Protein AF-A0A7V5JH14-F1 (afdb_monomer_lite)

Secondary structure (DSSP, 8-state):
----HHHHHHHHHHHHHHHHHHHTTHHHHHHHHTT--HHHHHHHHHHHHHHTT-EEEEEEEE-S-----PPPGGGSSTTPPPP----SEEEEEEEIIIIIGGGG-

Sequence (105 aa):
MPFSPFQFLLFLFLVVFLVAFVQVGLLTLAFDKLGISPAGGLTLLLASLFGSAVNLPVVRVRADDALAGDVPPMLRGLLRAPDRPFTGETVIAVNLGGCVIPVLF

Radius of gyration: 18.41 Å; chains: 1; bounding box: 46×22×47 Å

pLDDT: mean 85.67, std 11.36, range [49.84, 98.31]

Foldseek 3Di:
DADDPVVVVVVVVVVVVVVVCVVVCVQVVVCVVVVAHSVRSVVLVVQLVVQQVDWAFDDKDFDPDDPPDDQPPVCCHPNDDPDDDDPRIDTDTDGCNPGVSVVVD

Structure (mmCIF, N/CA/C/O backbone):
data_AF-A0A7V5JH14-F1
#
_entry.id   AF-A0A7V5JH14-F1
#
loop_
_atom_site.group_PDB
_atom_site.id
_atom_site.type_symbol
_atom_site.label_atom_id
_atom_site.label_alt_id
_atom_site.label_comp_id
_atom_site.label_asym_id
_atom_site.label_entity_id
_atom_site.label_seq_id
_atom_site.pdbx_PDB_ins_code
_atom_site.Cartn_x
_atom_site.Cartn_y
_atom_site.Cartn_z
_atom_site.occupancy
_atom_site.B_iso_or_equiv
_atom_site.auth_seq_id
_atom_site.auth_comp_id
_atom_site.auth_asym_id
_atom_site.auth_atom_id
_atom_site.pdbx_PDB_model_num
ATOM 1 N N . MET A 1 1 ? 25.202 8.390 0.892 1.00 49.84 1 MET A N 1
ATOM 2 C CA . MET A 1 1 ? 25.281 7.674 2.183 1.00 49.84 1 MET A CA 1
ATOM 3 C C . MET A 1 1 ? 24.014 6.848 2.331 1.00 49.84 1 MET A C 1
ATOM 5 O O . MET A 1 1 ? 22.952 7.416 2.082 1.00 49.84 1 MET A O 1
ATOM 9 N N . PRO A 1 2 ? 24.080 5.546 2.656 1.00 61.38 2 PRO A N 1
ATOM 10 C CA . PRO A 1 2 ? 22.878 4.822 3.048 1.00 61.38 2 PRO A CA 1
ATOM 11 C C . PRO A 1 2 ? 22.417 5.402 4.398 1.00 61.38 2 PRO A C 1
ATOM 13 O O . PRO A 1 2 ? 23.236 5.578 5.292 1.00 61.38 2 PRO A O 1
ATOM 16 N N . PHE A 1 3 ? 21.135 5.757 4.496 1.00 65.38 3 PHE A N 1
ATOM 17 C CA . PHE A 1 3 ? 20.455 6.345 5.663 1.00 65.38 3 PHE A CA 1
ATOM 18 C C . PHE A 1 3 ? 20.965 7.712 6.156 1.00 65.38 3 PHE A C 1
ATOM 20 O O . PHE A 1 3 ? 21.909 7.831 6.931 1.00 65.38 3 PHE A O 1
ATOM 27 N N . SER A 1 4 ? 20.250 8.769 5.758 1.00 80.69 4 SER A N 1
ATOM 28 C CA . SER A 1 4 ? 20.335 10.078 6.415 1.00 80.69 4 SER A CA 1
ATOM 29 C C . SER A 1 4 ? 19.572 10.042 7.752 1.00 80.69 4 SER A C 1
ATOM 31 O O . SER A 1 4 ? 18.424 9.586 7.758 1.00 80.69 4 SER A O 1
ATOM 33 N N . PRO A 1 5 ? 20.122 10.569 8.867 1.00 87.25 5 PRO A N 1
ATOM 34 C CA . PRO A 1 5 ? 19.396 10.707 10.136 1.00 87.25 5 PRO A CA 1
ATOM 35 C C . PRO A 1 5 ? 18.034 11.396 9.983 1.00 87.25 5 PRO A C 1
ATOM 37 O O . PRO A 1 5 ? 17.071 11.035 10.652 1.00 87.25 5 PRO A O 1
ATOM 40 N N . PHE A 1 6 ? 17.923 12.331 9.037 1.00 86.69 6 PHE A N 1
ATOM 41 C CA . PHE A 1 6 ? 16.664 12.993 8.712 1.00 86.69 6 PHE A CA 1
ATOM 42 C C . PHE A 1 6 ? 15.606 12.021 8.167 1.00 86.69 6 PHE A C 1
ATOM 44 O O . PHE A 1 6 ? 14.454 12.080 8.581 1.00 86.69 6 PHE A O 1
ATOM 51 N N . GLN A 1 7 ? 15.984 11.100 7.272 1.00 83.69 7 GLN A N 1
ATOM 52 C CA . GLN A 1 7 ? 15.059 10.101 6.716 1.00 83.69 7 GLN A CA 1
ATOM 53 C C . GLN A 1 7 ? 14.550 9.149 7.801 1.00 83.69 7 GLN A C 1
ATOM 55 O O . GLN A 1 7 ? 13.375 8.795 7.802 1.00 83.69 7 GLN A O 1
ATOM 60 N N . PHE A 1 8 ? 15.422 8.767 8.737 1.00 86.50 8 PHE A N 1
ATOM 61 C CA . PHE A 1 8 ? 15.039 7.942 9.878 1.00 86.50 8 PHE A CA 1
ATOM 62 C C . PHE A 1 8 ? 14.062 8.672 10.809 1.00 86.50 8 PHE A C 1
ATOM 64 O O . PHE A 1 8 ? 13.023 8.118 11.161 1.00 86.50 8 PHE A O 1
ATOM 71 N N . LEU A 1 9 ? 14.353 9.930 11.157 1.00 93.00 9 LEU A N 1
ATOM 72 C CA . LEU A 1 9 ? 13.463 10.749 11.984 1.00 93.00 9 LEU A CA 1
ATOM 73 C C . LEU A 1 9 ? 12.109 10.986 11.306 1.00 93.00 9 LEU A C 1
ATOM 75 O O . LEU A 1 9 ? 11.079 10.889 11.967 1.00 93.00 9 LEU A O 1
ATOM 79 N N . LEU A 1 10 ? 12.096 11.236 9.994 1.00 90.75 10 LEU A N 1
ATOM 80 C CA . LEU A 1 10 ? 10.863 11.371 9.218 1.00 90.75 10 LEU A CA 1
ATOM 81 C C . LEU A 1 10 ? 10.052 10.071 9.223 1.00 90.75 10 LEU A C 1
ATOM 83 O O . LEU A 1 10 ? 8.846 10.107 9.439 1.00 90.75 10 LEU A O 1
ATOM 87 N N . PHE A 1 11 ? 10.700 8.923 9.017 1.00 89.31 11 PHE A N 1
ATOM 88 C CA . PHE A 1 11 ? 10.034 7.624 9.087 1.00 89.31 11 PHE A CA 1
ATOM 89 C C . PHE A 1 11 ? 9.417 7.381 10.470 1.00 89.31 11 PHE A C 1
ATOM 91 O O . PHE A 1 11 ? 8.238 7.044 10.564 1.00 89.31 11 PHE A O 1
ATOM 98 N N . LEU A 1 12 ? 10.180 7.613 11.542 1.00 94.38 12 LEU A N 1
ATOM 99 C CA . LEU A 1 12 ? 9.684 7.470 12.909 1.00 94.38 12 LEU A CA 1
ATOM 100 C C . LEU A 1 12 ? 8.503 8.411 13.175 1.00 94.38 12 LEU A C 1
ATOM 102 O O . LEU A 1 12 ? 7.495 7.981 13.732 1.00 94.38 12 LEU A O 1
ATOM 106 N N . PHE A 1 13 ? 8.600 9.667 12.733 1.00 96.00 13 PHE A N 1
ATOM 107 C CA . PHE A 1 13 ? 7.508 10.632 12.820 1.00 96.00 13 PHE A CA 1
ATOM 108 C C . PHE A 1 13 ? 6.249 10.124 12.109 1.00 96.00 13 PHE A C 1
ATOM 110 O O . PHE A 1 13 ? 5.178 10.155 12.703 1.00 96.00 13 PHE A O 1
ATOM 117 N N . LEU A 1 14 ? 6.367 9.604 10.882 1.00 93.12 14 LEU A N 1
ATOM 118 C CA . LEU A 1 14 ? 5.233 9.059 10.128 1.00 93.12 14 LEU A CA 1
ATOM 119 C C . LEU A 1 14 ? 4.590 7.855 10.830 1.00 93.12 14 LEU A C 1
ATOM 121 O O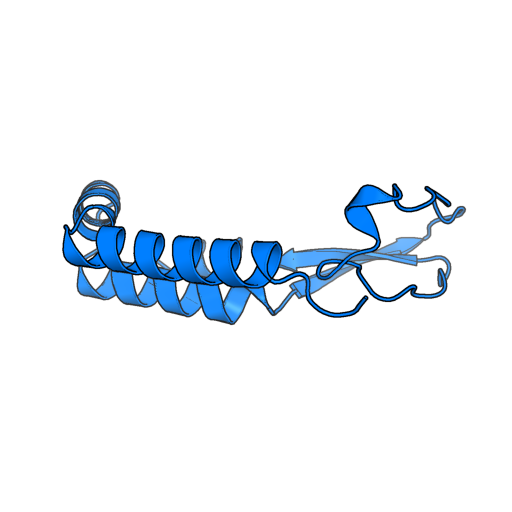 . LEU A 1 14 ? 3.366 7.757 10.867 1.00 9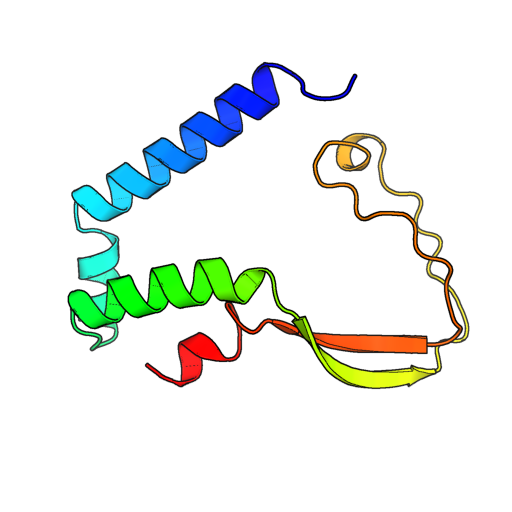3.12 14 LEU A O 1
ATOM 125 N N . VAL A 1 15 ? 5.391 6.965 11.422 1.00 92.12 15 VAL A N 1
ATOM 126 C CA . VAL A 1 15 ? 4.880 5.819 12.193 1.00 92.12 15 VAL A CA 1
ATOM 127 C C . VAL A 1 15 ? 4.139 6.289 13.444 1.00 92.12 15 VAL A C 1
ATOM 129 O O . VAL A 1 15 ? 3.016 5.855 13.687 1.00 92.12 15 VAL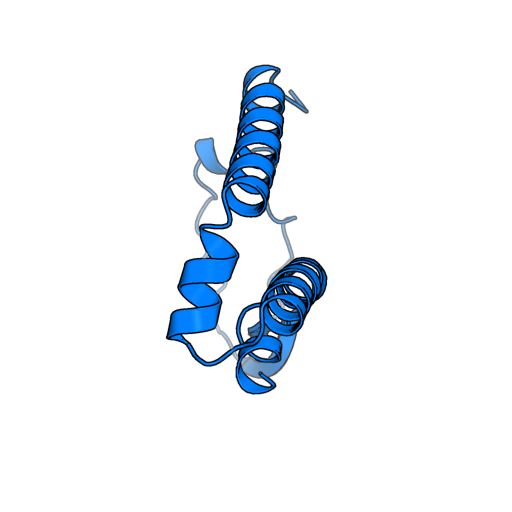 A O 1
ATOM 132 N N . VAL A 1 16 ? 4.728 7.202 14.222 1.00 95.88 16 VAL A N 1
ATOM 133 C CA . VAL A 1 16 ? 4.084 7.764 15.421 1.00 95.88 16 VAL A CA 1
ATOM 134 C C . VAL A 1 16 ? 2.799 8.503 15.050 1.00 95.88 16 VAL A C 1
ATOM 136 O O . VAL A 1 16 ? 1.777 8.324 15.707 1.00 95.88 16 VAL A O 1
ATOM 139 N N . PHE A 1 17 ? 2.826 9.284 13.971 1.00 93.50 17 PHE A N 1
ATOM 140 C CA . PHE A 1 17 ? 1.667 9.995 13.446 1.00 93.50 17 PHE A CA 1
ATOM 141 C C . PHE A 1 17 ? 0.539 9.032 13.051 1.00 93.50 17 PHE A C 1
ATOM 143 O O . PHE A 1 17 ? -0.608 9.237 13.444 1.00 93.50 17 PHE A O 1
ATOM 150 N N . LEU A 1 18 ? 0.861 7.937 12.353 1.00 88.06 18 LEU A N 1
ATOM 151 C CA . LEU A 1 18 ? -0.105 6.893 12.008 1.00 88.06 18 LEU A CA 1
ATOM 152 C C . LEU A 1 18 ? -0.716 6.247 13.260 1.00 88.06 18 LEU A C 1
ATOM 154 O O . LEU A 1 18 ? -1.935 6.112 13.352 1.00 88.06 18 LEU A O 1
ATOM 158 N N . VAL A 1 19 ? 0.111 5.880 14.243 1.00 88.94 19 VAL A N 1
ATOM 159 C CA . VAL A 1 19 ? -0.362 5.287 15.505 1.00 88.94 19 VAL A CA 1
ATOM 160 C C . VAL A 1 19 ? -1.261 6.262 16.268 1.00 88.94 19 VAL A C 1
ATOM 162 O O . VAL A 1 19 ? -2.302 5.851 16.776 1.00 88.94 19 VAL A O 1
ATOM 165 N N . ALA A 1 20 ? -0.921 7.552 16.304 1.00 91.81 20 ALA A N 1
ATOM 166 C CA . ALA A 1 20 ? -1.757 8.574 16.929 1.00 91.81 20 ALA A CA 1
ATOM 167 C C . ALA A 1 20 ? -3.138 8.674 16.255 1.00 91.81 20 ALA A C 1
ATOM 169 O O . ALA A 1 20 ? -4.152 8.735 16.945 1.00 91.81 20 ALA A O 1
ATOM 170 N N . PHE A 1 21 ? -3.204 8.613 14.920 1.00 86.69 21 PHE A N 1
ATOM 171 C CA . PHE A 1 21 ? -4.472 8.604 14.174 1.00 86.69 21 PHE A CA 1
ATOM 172 C C . PHE A 1 21 ? -5.346 7.390 14.506 1.00 86.69 21 PHE A C 1
ATOM 174 O O . PHE A 1 21 ? -6.565 7.526 14.644 1.00 86.69 21 PHE A O 1
ATOM 181 N N . VAL A 1 22 ? -4.727 6.214 14.655 1.00 83.81 22 VAL A N 1
ATOM 182 C CA . VAL A 1 22 ? -5.413 4.995 15.104 1.00 83.81 22 VAL A CA 1
ATOM 183 C C . VAL A 1 22 ? -5.945 5.180 16.530 1.00 83.81 22 VAL A C 1
ATOM 185 O O . VAL A 1 22 ? -7.116 4.908 16.777 1.00 83.81 22 VAL A O 1
ATOM 188 N N . GLN A 1 23 ? -5.126 5.684 17.460 1.00 85.12 23 GLN A N 1
ATOM 189 C CA . GLN A 1 23 ? -5.499 5.833 18.875 1.00 85.12 23 GLN A CA 1
ATOM 190 C C . GLN A 1 23 ? -6.594 6.876 19.119 1.00 85.12 23 GLN A C 1
ATOM 192 O O . GLN A 1 23 ? -7.468 6.655 19.951 1.00 85.12 23 GLN A O 1
ATOM 197 N N . VAL A 1 24 ? -6.577 7.991 18.384 1.00 87.44 24 VAL A N 1
ATOM 198 C CA . VAL A 1 24 ? -7.622 9.029 18.465 1.00 87.44 24 VAL A CA 1
ATOM 199 C C . VAL A 1 24 ? -8.937 8.554 17.818 1.00 87.44 24 VAL A C 1
ATOM 201 O O . VAL A 1 24 ? -9.960 9.225 17.918 1.00 87.44 24 VAL A O 1
ATOM 204 N N . GLY A 1 25 ? -8.946 7.383 17.170 1.00 83.31 25 GLY A N 1
ATOM 205 C CA . GLY A 1 25 ? -10.141 6.805 16.557 1.00 83.31 25 GLY A CA 1
ATOM 206 C C . GLY A 1 25 ? -10.560 7.506 15.267 1.00 83.31 25 GLY A C 1
ATOM 207 O O . GLY A 1 25 ? -11.680 7.312 14.801 1.00 83.31 25 GLY A O 1
ATOM 208 N N . LEU A 1 26 ? -9.678 8.309 14.660 1.00 84.62 26 LEU A N 1
ATOM 209 C CA . LEU A 1 26 ? -10.002 9.043 13.435 1.00 84.62 26 LEU A CA 1
ATOM 210 C C . LEU A 1 26 ? -10.248 8.087 12.260 1.00 84.62 26 LEU A C 1
ATOM 212 O O . LEU A 1 26 ? -11.132 8.316 11.437 1.00 84.62 26 LEU A O 1
ATOM 216 N N . LEU A 1 27 ? -9.495 6.985 12.222 1.00 80.69 27 LEU A N 1
ATOM 217 C CA . LEU A 1 27 ? -9.704 5.902 11.265 1.00 80.69 27 LEU A CA 1
ATOM 218 C C . LEU A 1 27 ? -11.013 5.162 11.532 1.00 80.69 27 LEU A C 1
ATOM 220 O O . LEU A 1 27 ? -11.767 4.933 10.595 1.00 80.69 27 LEU A O 1
ATOM 224 N N . THR A 1 28 ? -11.325 4.864 12.795 1.00 82.25 28 THR A N 1
ATOM 225 C CA . THR A 1 28 ? -12.610 4.267 13.181 1.00 82.25 28 THR A CA 1
ATOM 226 C C . THR A 1 28 ? -13.775 5.136 12.724 1.00 82.25 28 THR A C 1
ATOM 228 O O . THR A 1 28 ? -14.675 4.641 12.066 1.00 82.25 28 THR A O 1
ATOM 231 N N . LEU A 1 29 ? -13.711 6.449 12.958 1.00 85.62 29 LEU A N 1
ATOM 232 C CA . LEU A 1 29 ? -14.736 7.389 12.508 1.00 85.62 29 LEU A CA 1
ATOM 233 C C . LEU A 1 29 ? -14.896 7.399 10.979 1.00 85.62 29 LEU A C 1
ATOM 235 O O . LEU A 1 29 ? -16.012 7.508 10.473 1.00 85.62 29 LEU A O 1
ATOM 239 N N . ALA A 1 30 ? -13.792 7.326 10.233 1.00 86.31 30 ALA A N 1
ATOM 240 C CA . ALA A 1 30 ? -13.832 7.267 8.775 1.00 86.31 30 ALA A CA 1
ATOM 241 C C . ALA A 1 30 ? -14.442 5.946 8.276 1.00 86.31 30 ALA A C 1
ATOM 243 O O . ALA A 1 30 ? -15.276 5.966 7.373 1.00 86.31 30 ALA A O 1
ATOM 244 N N . PHE A 1 31 ? -14.067 4.819 8.883 1.00 86.25 31 PHE A N 1
ATOM 245 C CA . PHE A 1 31 ? -14.583 3.496 8.533 1.00 86.25 31 PHE A CA 1
ATOM 246 C C . PHE A 1 31 ? -16.049 3.310 8.931 1.00 86.25 31 PHE A C 1
ATOM 248 O O . PHE A 1 31 ? -16.824 2.808 8.121 1.00 86.25 31 PHE A O 1
ATOM 255 N N . ASP A 1 32 ? -16.471 3.833 10.082 1.00 87.12 32 ASP A N 1
ATOM 256 C CA . ASP A 1 32 ? -17.876 3.849 10.494 1.00 87.12 32 ASP A CA 1
ATOM 257 C C . ASP A 1 32 ? -18.737 4.608 9.469 1.00 87.12 32 ASP A C 1
ATOM 259 O O . ASP A 1 32 ? -19.821 4.158 9.099 1.00 87.12 32 ASP A O 1
ATOM 263 N N . LYS A 1 33 ? -18.235 5.732 8.932 1.00 90.00 33 LYS A N 1
ATOM 264 C CA . LYS A 1 33 ? -18.912 6.476 7.850 1.00 90.00 33 LYS A CA 1
ATOM 265 C C . LYS A 1 33 ? -18.979 5.712 6.527 1.00 90.00 33 LYS A C 1
ATOM 267 O O . LYS A 1 33 ? -19.849 6.010 5.714 1.00 90.00 33 LYS A O 1
ATOM 272 N N . LEU A 1 34 ? -18.078 4.756 6.313 1.00 88.06 34 LEU A N 1
ATOM 273 C CA . LEU A 1 34 ? -18.092 3.840 5.172 1.00 88.06 34 LEU A CA 1
ATOM 274 C C . LEU A 1 34 ? -18.955 2.592 5.436 1.00 88.06 34 LEU A C 1
ATOM 276 O O . LEU A 1 34 ? -19.062 1.740 4.562 1.00 88.06 34 LEU A O 1
ATOM 280 N N . GLY A 1 35 ? -19.587 2.481 6.612 1.00 90.75 35 GLY A N 1
ATOM 281 C CA . GLY A 1 35 ? -20.389 1.318 7.003 1.00 90.75 35 GLY A CA 1
ATOM 282 C C . GLY A 1 35 ? -19.558 0.117 7.462 1.00 90.75 35 GLY A C 1
ATOM 283 O O . GLY A 1 35 ? -20.095 -0.978 7.620 1.00 90.75 35 GLY A O 1
ATOM 284 N N . ILE A 1 36 ? -18.260 0.309 7.695 1.00 92.06 36 ILE A N 1
ATOM 285 C CA . ILE A 1 36 ? -17.328 -0.741 8.099 1.00 92.06 36 ILE A CA 1
ATOM 286 C C . ILE A 1 36 ? -17.200 -0.713 9.621 1.00 92.06 36 ILE A C 1
ATOM 288 O O . ILE A 1 36 ? -16.910 0.325 10.207 1.00 92.06 36 ILE A O 1
ATOM 292 N N . SER A 1 37 ? -17.376 -1.869 10.267 1.00 90.50 37 SER A N 1
ATOM 293 C CA . SER A 1 37 ? -17.204 -1.974 11.723 1.00 90.50 37 SER A CA 1
ATOM 294 C C . SER A 1 37 ? -15.783 -1.578 12.166 1.00 90.50 37 SER A C 1
ATOM 296 O O . SER A 1 37 ? -14.836 -1.789 11.407 1.00 90.50 37 SER A O 1
ATOM 298 N N . PRO A 1 38 ? -15.569 -1.123 13.414 1.00 85.19 38 PRO A N 1
ATOM 299 C CA . PRO A 1 38 ? -14.237 -0.758 13.910 1.00 85.19 38 PRO A CA 1
ATOM 300 C C . PRO A 1 38 ? -13.186 -1.868 13.751 1.00 85.19 38 PRO A C 1
ATOM 302 O O . PRO A 1 38 ? -12.056 -1.617 13.329 1.00 85.19 38 PRO A O 1
ATOM 305 N N . ALA A 1 39 ? -13.572 -3.115 14.045 1.00 88.00 39 ALA A N 1
ATOM 306 C CA . ALA A 1 39 ? -12.712 -4.278 13.844 1.00 88.00 39 ALA A CA 1
ATOM 307 C C . ALA A 1 39 ? -12.419 -4.502 12.352 1.00 88.00 39 ALA A C 1
ATOM 309 O O . ALA A 1 39 ? -11.262 -4.695 11.984 1.00 88.00 39 ALA A O 1
ATOM 310 N N . GLY A 1 40 ? -13.443 -4.396 11.497 1.00 91.19 40 GLY A N 1
ATOM 311 C CA . GLY A 1 40 ? -13.304 -4.479 10.043 1.00 91.19 40 GLY A CA 1
ATOM 312 C C . GLY A 1 40 ? -12.395 -3.391 9.472 1.00 91.19 40 GLY A C 1
ATOM 313 O O . GLY A 1 40 ? -11.565 -3.690 8.625 1.00 91.19 40 GLY A O 1
ATOM 314 N N . GLY A 1 41 ? -12.466 -2.164 9.987 1.00 90.12 41 GLY A N 1
ATOM 315 C CA . GLY A 1 41 ? -11.603 -1.055 9.588 1.00 90.12 41 GLY A CA 1
ATOM 316 C C . GLY A 1 41 ? -10.134 -1.299 9.936 1.00 90.12 41 GLY A C 1
ATOM 317 O O . GLY A 1 41 ? -9.251 -1.065 9.112 1.00 90.12 41 GLY A O 1
ATOM 318 N N . LEU A 1 42 ? -9.854 -1.845 11.126 1.00 87.75 42 LEU A N 1
ATOM 319 C CA . LEU A 1 42 ? -8.496 -2.251 11.501 1.00 87.75 42 LEU A CA 1
ATOM 320 C C . LEU A 1 42 ? -7.993 -3.418 10.638 1.00 87.75 42 LEU A C 1
ATOM 322 O O . LEU A 1 42 ? -6.843 -3.398 10.197 1.00 87.75 42 LEU A O 1
ATOM 326 N N . THR A 1 43 ? -8.838 -4.421 10.372 1.00 92.19 43 THR A N 1
ATOM 327 C CA . THR A 1 43 ? -8.489 -5.528 9.472 1.00 92.19 43 THR A CA 1
ATOM 328 C C . THR A 1 43 ? -8.210 -5.014 8.062 1.00 92.19 43 THR A C 1
ATOM 330 O O . THR A 1 43 ? -7.179 -5.368 7.499 1.00 92.19 43 THR A O 1
ATOM 333 N N . LEU A 1 44 ? -9.058 -4.134 7.526 1.00 93.25 44 LEU A N 1
ATOM 334 C CA . LEU A 1 44 ? -8.879 -3.485 6.231 1.00 93.25 44 LEU A CA 1
ATOM 335 C C . LEU A 1 44 ? -7.560 -2.709 6.182 1.00 93.25 44 LEU A C 1
ATOM 337 O O . LEU A 1 44 ? -6.792 -2.892 5.242 1.00 93.25 44 LEU A O 1
ATOM 341 N N . LEU A 1 45 ? -7.255 -1.892 7.195 1.00 90.69 45 LEU A N 1
ATOM 342 C CA . LEU A 1 45 ? -5.999 -1.142 7.284 1.00 90.69 45 LEU A CA 1
ATOM 343 C C . LEU A 1 45 ? -4.778 -2.068 7.258 1.00 90.69 45 LEU A C 1
ATOM 345 O O . LEU A 1 45 ? -3.878 -1.875 6.442 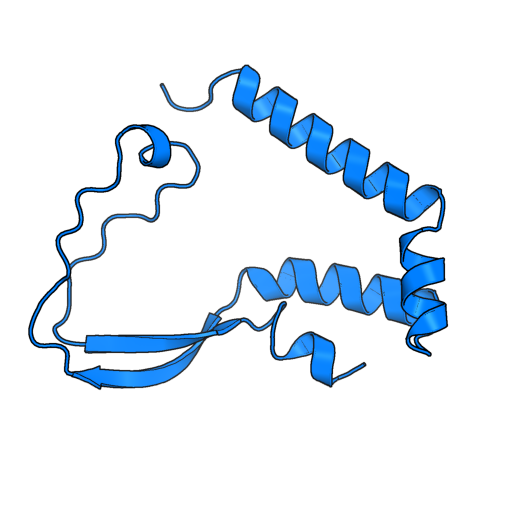1.00 90.69 45 LEU A O 1
ATOM 349 N N . LEU A 1 46 ? -4.731 -3.061 8.150 1.00 91.88 46 LEU A N 1
ATOM 350 C CA . LEU A 1 46 ? -3.579 -3.955 8.276 1.00 91.88 46 LEU A CA 1
ATOM 351 C C . LEU A 1 46 ? -3.425 -4.840 7.038 1.00 91.88 46 LEU A C 1
ATOM 353 O O . LEU A 1 46 ? -2.325 -4.950 6.498 1.00 91.88 46 LEU A O 1
ATOM 357 N N . ALA A 1 47 ? -4.520 -5.423 6.548 1.00 96.19 47 ALA A N 1
ATOM 358 C CA . ALA A 1 47 ? -4.512 -6.236 5.341 1.00 96.19 47 ALA A CA 1
ATOM 359 C C . ALA A 1 47 ? -4.073 -5.405 4.127 1.00 96.19 47 ALA A C 1
ATOM 361 O O . ALA A 1 47 ? -3.223 -5.859 3.365 1.00 96.19 47 ALA A O 1
ATOM 362 N N . SER A 1 48 ? -4.562 -4.167 3.988 1.00 95.75 48 SER A N 1
ATOM 363 C CA . SER A 1 48 ? -4.145 -3.262 2.910 1.00 95.75 48 SER A CA 1
ATOM 364 C C . SER A 1 48 ? -2.669 -2.882 3.023 1.00 95.75 48 SER A C 1
ATOM 366 O O . SER A 1 48 ? -1.956 -2.888 2.022 1.00 95.75 48 SER A O 1
ATOM 368 N N . LEU A 1 49 ? -2.174 -2.604 4.235 1.00 93.69 49 LEU A N 1
ATOM 369 C CA . LEU A 1 49 ? -0.769 -2.269 4.470 1.00 93.69 49 LEU A CA 1
ATOM 370 C C . LEU A 1 49 ? 0.154 -3.425 4.069 1.00 93.69 49 LEU A C 1
ATOM 372 O O . LEU A 1 49 ? 1.066 -3.224 3.269 1.00 93.69 49 LEU A O 1
ATOM 376 N N . PHE A 1 50 ? -0.099 -4.638 4.563 1.00 96.12 50 PHE A N 1
ATOM 377 C CA . PHE A 1 50 ? 0.715 -5.805 4.213 1.00 96.12 50 PHE A CA 1
ATOM 378 C C . PHE A 1 50 ? 0.530 -6.217 2.747 1.00 96.12 50 PHE A C 1
ATOM 380 O O . PHE A 1 50 ? 1.504 -6.520 2.058 1.00 96.12 50 PHE A O 1
ATOM 387 N N . GLY A 1 51 ? -0.701 -6.162 2.238 1.00 97.56 51 GLY A N 1
ATOM 388 C CA . GLY A 1 51 ? -1.021 -6.446 0.843 1.00 97.56 51 GLY A CA 1
ATOM 389 C C . GLY A 1 51 ? -0.401 -5.446 -0.132 1.00 97.56 51 GLY A C 1
ATOM 390 O O . GLY A 1 51 ? -0.158 -5.796 -1.282 1.00 97.56 51 GLY A O 1
ATOM 391 N N . SER A 1 52 ? -0.085 -4.221 0.298 1.00 96.06 52 SER A N 1
ATOM 392 C CA . SER A 1 52 ? 0.505 -3.201 -0.579 1.00 96.06 52 SER A CA 1
ATOM 393 C C . SER A 1 52 ? 1.876 -3.596 -1.137 1.00 96.06 52 SER A C 1
ATOM 395 O O . SER A 1 52 ? 2.250 -3.149 -2.223 1.00 96.06 52 SER A O 1
ATOM 397 N N . ALA A 1 53 ? 2.594 -4.486 -0.444 1.00 95.06 53 ALA A N 1
ATOM 398 C CA . ALA A 1 53 ? 3.869 -5.034 -0.898 1.00 95.06 53 ALA A CA 1
ATOM 399 C C . ALA A 1 53 ? 3.722 -6.019 -2.075 1.00 95.06 53 ALA A C 1
ATOM 401 O O . ALA A 1 53 ? 4.716 -6.388 -2.702 1.00 95.06 53 ALA A O 1
ATOM 402 N N . VAL A 1 54 ? 2.495 -6.447 -2.387 1.00 96.88 54 VAL A N 1
ATOM 403 C CA . VAL A 1 54 ? 2.200 -7.442 -3.418 1.00 96.88 54 VAL A CA 1
ATOM 404 C C . VAL A 1 54 ? 1.509 -6.770 -4.601 1.00 96.88 54 VAL A C 1
ATOM 406 O O . VAL A 1 54 ? 0.415 -6.218 -4.485 1.00 96.88 54 VAL A O 1
ATOM 409 N N . ASN A 1 55 ? 2.137 -6.856 -5.773 1.00 96.75 55 ASN A N 1
ATOM 410 C CA . ASN A 1 55 ? 1.542 -6.444 -7.042 1.00 96.75 55 ASN A CA 1
ATOM 411 C C . ASN A 1 55 ? 1.192 -7.693 -7.859 1.00 96.75 55 ASN A C 1
ATOM 413 O O . ASN A 1 55 ? 2.064 -8.519 -8.130 1.00 96.75 55 ASN A O 1
ATOM 417 N N . LEU A 1 56 ? -0.079 -7.832 -8.236 1.00 97.38 56 LEU A N 1
ATOM 418 C CA . LEU A 1 56 ? -0.601 -8.957 -9.008 1.00 97.38 56 LEU A CA 1
ATOM 419 C C . LEU A 1 56 ? -0.570 -8.611 -10.504 1.00 97.38 56 LEU A C 1
ATOM 421 O O . LEU A 1 56 ? -1.263 -7.676 -10.911 1.00 97.38 56 LEU A O 1
ATOM 425 N N . PRO A 1 57 ? 0.218 -9.313 -11.337 1.00 96.62 57 PRO A N 1
ATOM 426 C CA . PRO A 1 57 ? 0.273 -9.041 -12.768 1.00 96.62 57 PRO A CA 1
ATOM 427 C C . PRO A 1 57 ? -1.059 -9.407 -13.434 1.00 96.62 57 PRO A C 1
ATOM 429 O O . PRO A 1 57 ? -1.569 -10.507 -13.240 1.00 96.62 57 PRO A O 1
ATOM 432 N N . VAL A 1 58 ? -1.600 -8.491 -14.235 1.00 97.56 58 VAL A N 1
ATOM 433 C CA . VAL A 1 58 ? -2.861 -8.674 -14.970 1.00 97.56 58 VAL A CA 1
ATOM 434 C C . VAL A 1 58 ? -2.592 -8.923 -16.447 1.00 97.56 58 VAL A C 1
ATOM 436 O O . VAL A 1 58 ? -3.155 -9.842 -17.034 1.00 97.56 58 VAL A O 1
ATOM 439 N N . VAL A 1 59 ? -1.716 -8.123 -17.060 1.00 97.56 59 VAL A N 1
ATOM 440 C CA . VAL A 1 59 ? -1.398 -8.244 -18.486 1.00 97.56 59 VAL A CA 1
ATOM 441 C C . VAL A 1 59 ? 0.029 -7.791 -18.778 1.00 97.56 59 VAL A C 1
ATOM 443 O O . VAL A 1 59 ? 0.595 -6.953 -18.075 1.00 97.56 59 VAL A O 1
ATOM 446 N N . ARG A 1 60 ? 0.612 -8.369 -19.828 1.00 95.31 60 ARG A N 1
ATOM 447 C CA . ARG A 1 60 ? 1.909 -7.991 -20.393 1.00 95.31 60 ARG A CA 1
ATOM 448 C C . ARG A 1 60 ? 1.681 -7.398 -21.771 1.00 95.31 60 ARG A C 1
ATOM 450 O O . ARG A 1 60 ? 1.005 -8.010 -22.593 1.00 95.31 60 ARG A O 1
ATOM 457 N N . VAL A 1 61 ? 2.232 -6.218 -22.010 1.00 94.12 61 VAL A N 1
ATOM 458 C CA . VAL A 1 61 ? 2.098 -5.503 -23.281 1.00 94.12 61 VAL A CA 1
ATOM 459 C C . VAL A 1 61 ? 3.488 -5.312 -23.867 1.00 94.12 61 VAL A C 1
ATOM 461 O O . VAL A 1 61 ? 4.401 -4.915 -23.143 1.00 94.12 61 VAL A O 1
ATOM 464 N N . ARG A 1 62 ? 3.658 -5.601 -25.162 1.00 92.69 62 ARG A N 1
ATOM 465 C CA . ARG A 1 62 ? 4.908 -5.289 -25.866 1.00 92.69 62 ARG A CA 1
ATOM 466 C C . ARG A 1 62 ? 5.138 -3.784 -25.840 1.00 92.69 62 ARG A C 1
ATOM 468 O O . ARG A 1 62 ? 4.207 -3.018 -26.076 1.00 92.69 62 ARG A O 1
ATOM 475 N N . ALA A 1 63 ? 6.361 -3.387 -25.535 1.00 86.25 63 ALA A N 1
ATOM 476 C CA . ALA A 1 63 ? 6.765 -1.996 -25.509 1.00 86.25 63 ALA A CA 1
ATOM 477 C C . ALA A 1 63 ? 8.079 -1.863 -26.280 1.00 86.25 63 ALA A C 1
ATOM 479 O O . ALA A 1 63 ? 9.017 -2.626 -26.050 1.00 86.25 63 ALA A O 1
ATOM 480 N N . ASP A 1 64 ? 8.105 -0.914 -27.210 1.00 78.50 64 ASP A N 1
ATOM 481 C CA . ASP A 1 64 ? 9.213 -0.762 -28.154 1.00 78.50 64 ASP A CA 1
ATOM 482 C C . ASP A 1 64 ? 10.382 0.032 -27.555 1.00 78.50 64 ASP A C 1
ATOM 484 O O . ASP A 1 64 ? 11.523 -0.179 -27.949 1.00 78.50 64 ASP A O 1
ATOM 488 N N . ASP A 1 65 ? 10.121 0.854 -26.531 1.00 70.12 65 ASP A N 1
ATOM 489 C CA . ASP A 1 65 ? 11.129 1.675 -25.864 1.00 70.12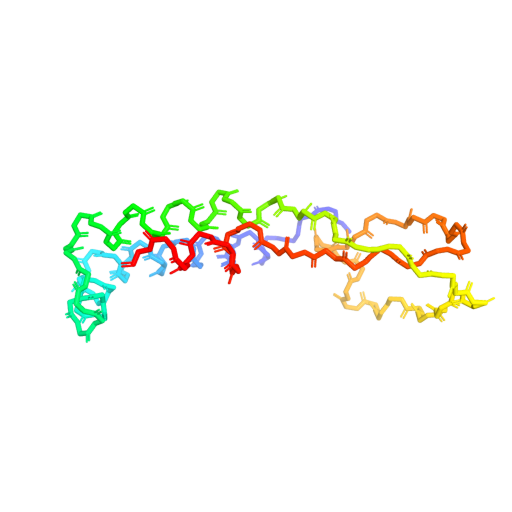 65 ASP A CA 1
ATOM 490 C C . ASP A 1 65 ? 11.072 1.542 -24.341 1.00 70.12 65 ASP A C 1
ATOM 492 O O . ASP A 1 65 ? 10.016 1.645 -23.706 1.00 70.12 65 ASP A O 1
ATOM 496 N N . ALA A 1 66 ? 12.250 1.409 -23.731 1.00 65.81 66 ALA A N 1
ATOM 497 C CA . ALA A 1 66 ? 12.416 1.786 -22.341 1.00 65.81 66 ALA A CA 1
ATOM 498 C C . ALA A 1 66 ? 12.348 3.314 -22.292 1.00 65.81 66 ALA A C 1
ATOM 500 O O . ALA A 1 66 ? 13.217 3.977 -22.858 1.00 65.81 66 ALA A O 1
ATOM 501 N N . LEU A 1 67 ? 11.358 3.891 -21.607 1.00 63.62 67 LEU A N 1
ATOM 502 C CA . LEU A 1 67 ? 11.450 5.292 -21.202 1.00 63.62 67 LEU A CA 1
ATOM 503 C C . LEU A 1 67 ? 12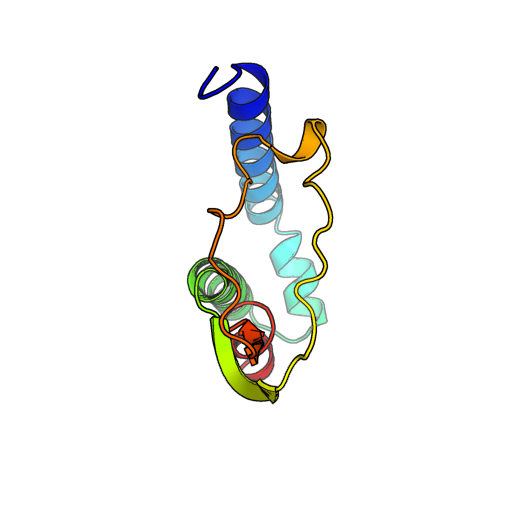.686 5.419 -20.303 1.00 63.62 67 LEU A C 1
ATOM 505 O O . LEU A 1 67 ? 12.621 5.175 -19.099 1.00 63.62 67 LEU A O 1
ATOM 509 N N . ALA A 1 68 ? 13.828 5.760 -20.898 1.00 58.88 68 ALA A N 1
ATOM 510 C CA . ALA A 1 68 ? 15.063 6.082 -20.206 1.00 58.88 68 ALA A CA 1
ATOM 511 C C . ALA A 1 68 ? 14.903 7.468 -19.567 1.00 58.88 68 ALA A C 1
ATOM 513 O O . ALA A 1 68 ? 15.517 8.450 -19.970 1.00 58.88 68 ALA A O 1
ATOM 514 N N . GLY A 1 69 ? 13.997 7.566 -18.597 1.00 59.97 69 GLY A N 1
ATOM 515 C CA . GLY A 1 69 ? 13.939 8.699 -17.697 1.00 59.97 69 GLY A CA 1
ATOM 516 C C . GLY A 1 69 ? 15.016 8.495 -16.649 1.00 59.97 69 GLY A C 1
ATOM 517 O O . GLY A 1 69 ? 14.854 7.653 -15.766 1.00 59.97 69 GLY A O 1
ATOM 518 N N . ASP A 1 70 ? 16.112 9.245 -16.747 1.00 65.06 70 ASP A N 1
ATOM 519 C CA . ASP A 1 70 ? 17.083 9.330 -15.660 1.00 65.06 70 ASP A CA 1
ATOM 520 C C . ASP A 1 70 ? 16.331 9.633 -14.359 1.00 65.06 70 ASP A C 1
ATOM 522 O O . ASP A 1 70 ? 15.627 10.641 -14.253 1.00 65.06 70 ASP A O 1
ATOM 526 N N . VAL A 1 71 ? 16.453 8.748 -13.363 1.00 67.12 71 VAL A N 1
ATOM 527 C CA . VAL A 1 71 ? 15.825 8.967 -12.057 1.00 67.12 71 VAL A CA 1
ATOM 528 C C . VAL A 1 71 ? 16.382 10.281 -11.500 1.00 67.12 71 VAL A C 1
ATOM 530 O O . VAL A 1 71 ? 17.604 10.378 -11.311 1.00 67.12 71 VAL A O 1
ATOM 533 N N . PRO A 1 72 ? 15.530 11.288 -11.208 1.00 69.44 72 PRO A N 1
ATOM 534 C CA . PRO A 1 72 ? 15.990 12.567 -10.694 1.00 69.44 72 PRO A CA 1
ATOM 535 C C . PRO A 1 72 ? 16.926 12.371 -9.495 1.00 69.44 72 PRO A C 1
ATOM 537 O O . PRO A 1 72 ? 16.676 11.489 -8.669 1.00 69.44 72 PRO A O 1
ATOM 540 N N . PRO A 1 73 ? 17.986 13.187 -9.335 1.00 68.50 73 PRO A N 1
ATOM 541 C CA . PRO A 1 73 ? 18.962 13.020 -8.259 1.00 68.50 73 PRO A CA 1
ATOM 542 C C . PRO A 1 73 ? 18.343 12.869 -6.863 1.00 68.50 73 PRO A C 1
ATOM 544 O O . PRO A 1 73 ? 18.833 12.072 -6.068 1.00 68.50 73 PRO A O 1
ATOM 547 N N . MET A 1 74 ? 17.235 13.569 -6.596 1.00 66.81 74 MET A N 1
ATOM 548 C CA . MET A 1 74 ? 16.489 13.496 -5.332 1.00 66.81 74 MET A CA 1
ATOM 549 C C . MET A 1 74 ? 15.782 12.149 -5.094 1.00 66.81 74 MET A C 1
ATOM 551 O O . MET A 1 74 ? 15.550 11.786 -3.945 1.00 66.81 74 MET A O 1
ATOM 555 N N . LEU A 1 75 ? 15.467 11.394 -6.151 1.00 64.56 75 LEU A N 1
ATOM 556 C CA . LEU A 1 75 ? 14.793 10.091 -6.096 1.00 64.56 75 LEU A CA 1
ATOM 557 C C . LEU A 1 75 ? 15.773 8.904 -6.086 1.00 64.56 75 LEU A C 1
ATOM 559 O O . LEU A 1 75 ? 15.363 7.771 -5.851 1.00 64.56 75 LEU A O 1
ATOM 563 N N . ARG A 1 76 ? 17.084 9.143 -6.245 1.00 69.56 76 ARG A N 1
ATOM 564 C CA . ARG A 1 76 ? 18.138 8.108 -6.175 1.00 69.56 76 ARG A CA 1
ATOM 565 C C . ARG A 1 76 ? 18.477 7.644 -4.739 1.00 69.56 76 ARG A C 1
ATOM 567 O O . ARG A 1 76 ? 19.548 7.086 -4.514 1.00 69.56 76 ARG A O 1
ATOM 574 N N . GLY A 1 77 ? 17.592 7.897 -3.769 1.00 68.12 77 GLY A N 1
ATOM 575 C CA . GLY A 1 77 ? 17.763 7.601 -2.339 1.00 68.12 77 GLY A CA 1
ATOM 576 C C . GLY A 1 77 ? 17.116 6.285 -1.879 1.00 68.12 77 GLY A C 1
ATOM 577 O O . GLY A 1 77 ? 17.031 5.326 -2.634 1.00 68.12 77 GLY A O 1
ATOM 578 N N . LEU A 1 78 ? 16.640 6.244 -0.627 1.00 67.25 78 LEU A N 1
ATOM 579 C CA . LEU A 1 78 ? 16.093 5.045 0.040 1.00 67.25 78 LEU A CA 1
ATOM 580 C C . LEU A 1 78 ? 14.925 4.373 -0.711 1.00 67.25 78 LEU A C 1
ATOM 582 O O . LEU A 1 78 ? 14.732 3.170 -0.589 1.00 67.25 78 LEU A O 1
ATOM 586 N N . LEU A 1 79 ? 14.164 5.146 -1.490 1.00 68.88 79 LEU A N 1
ATOM 587 C CA . LEU A 1 79 ? 13.007 4.676 -2.262 1.00 68.88 79 LEU A CA 1
ATOM 588 C C . LEU A 1 79 ? 13.346 4.344 -3.723 1.00 68.88 79 LEU A C 1
ATOM 590 O O . LEU A 1 79 ? 12.443 4.165 -4.538 1.00 68.88 79 LEU A O 1
ATOM 594 N N . ARG A 1 80 ? 14.634 4.283 -4.080 1.00 72.81 80 ARG A N 1
ATOM 595 C CA . ARG A 1 80 ? 15.048 3.920 -5.433 1.00 72.81 80 ARG A CA 1
ATOM 596 C C . ARG A 1 80 ? 14.628 2.480 -5.721 1.00 72.81 80 ARG A C 1
ATOM 598 O O . ARG A 1 80 ? 15.110 1.546 -5.081 1.00 72.81 80 ARG A O 1
ATOM 605 N N . ALA A 1 81 ? 13.774 2.301 -6.725 1.00 70.12 81 ALA A N 1
ATOM 606 C CA . ALA A 1 81 ? 13.548 0.984 -7.298 1.00 70.12 81 ALA A CA 1
ATOM 607 C C . ALA A 1 81 ? 14.870 0.478 -7.906 1.00 70.12 81 ALA A C 1
ATOM 609 O O . ALA A 1 81 ? 15.560 1.262 -8.563 1.00 70.12 81 ALA A O 1
ATOM 610 N N . PRO A 1 82 ? 15.258 -0.791 -7.684 1.00 71.62 82 PRO A N 1
ATOM 611 C CA . PRO A 1 82 ? 16.447 -1.339 -8.319 1.00 71.62 82 PRO A CA 1
ATOM 612 C C . PRO A 1 82 ? 16.325 -1.199 -9.836 1.00 71.62 82 PRO A C 1
ATOM 614 O O . PRO A 1 82 ? 15.253 -1.455 -10.388 1.00 71.62 82 PRO A O 1
ATOM 617 N N . ASP A 1 83 ? 17.418 -0.805 -10.491 1.00 71.75 83 ASP A N 1
ATOM 618 C CA . ASP A 1 83 ? 17.458 -0.737 -11.949 1.00 71.75 83 ASP A CA 1
ATOM 619 C C . ASP A 1 83 ? 17.174 -2.142 -12.487 1.00 71.75 83 ASP A C 1
ATOM 621 O O . ASP A 1 83 ? 17.907 -3.095 -12.213 1.00 71.75 83 ASP A O 1
ATOM 625 N N . ARG A 1 84 ? 16.065 -2.285 -13.212 1.00 74.06 84 ARG A N 1
ATOM 626 C CA . ARG A 1 84 ? 15.703 -3.534 -13.880 1.00 74.06 84 ARG A CA 1
ATOM 627 C C . ARG A 1 84 ? 15.925 -3.353 -15.374 1.00 74.06 84 ARG A C 1
ATOM 629 O O . ARG A 1 84 ? 15.465 -2.347 -15.914 1.00 74.06 84 ARG A O 1
ATOM 636 N N . PRO A 1 85 ? 16.605 -4.298 -16.047 1.00 77.25 85 PRO A N 1
ATOM 637 C CA . PRO A 1 85 ? 16.743 -4.234 -17.490 1.00 77.25 85 PRO A CA 1
ATOM 638 C C . PRO A 1 85 ? 15.355 -4.273 -18.127 1.00 77.25 85 PRO A C 1
ATOM 640 O O . PRO A 1 85 ? 14.485 -5.046 -17.714 1.00 77.25 85 PRO A O 1
ATOM 643 N N . PHE A 1 86 ? 15.146 -3.424 -19.128 1.00 83.19 86 PHE A N 1
ATOM 644 C CA . PHE A 1 86 ? 13.930 -3.461 -19.920 1.00 83.19 86 PHE A CA 1
ATOM 645 C C . PHE A 1 86 ? 13.893 -4.752 -20.741 1.00 83.19 86 PHE A C 1
ATOM 647 O O . PHE A 1 86 ? 14.881 -5.121 -21.372 1.00 83.19 86 PHE A O 1
ATOM 654 N N . THR A 1 87 ? 12.760 -5.454 -20.708 1.00 85.81 87 THR A N 1
ATOM 655 C CA . THR A 1 87 ? 12.606 -6.788 -21.318 1.00 85.81 87 THR A CA 1
ATOM 656 C C . THR A 1 87 ? 11.801 -6.766 -22.621 1.00 85.81 87 THR A C 1
ATOM 658 O O . THR A 1 87 ? 11.456 -7.825 -23.133 1.00 85.81 87 THR A O 1
ATOM 661 N N . GLY A 1 88 ? 11.487 -5.582 -23.165 1.00 89.81 88 GLY A N 1
ATOM 662 C CA . GLY A 1 88 ? 10.576 -5.436 -24.313 1.00 89.81 88 GLY A CA 1
ATOM 663 C C . GLY A 1 88 ? 9.094 -5.566 -23.941 1.00 89.81 88 GLY A C 1
ATOM 664 O O . GLY A 1 88 ? 8.223 -5.569 -24.810 1.00 89.81 88 GLY A O 1
ATOM 665 N N . GLU A 1 89 ? 8.792 -5.682 -22.645 1.00 90.56 89 GLU A N 1
ATOM 666 C CA . GLU A 1 89 ? 7.441 -5.822 -22.118 1.00 90.56 89 GLU A CA 1
ATOM 667 C C . GLU A 1 89 ? 7.202 -4.864 -20.952 1.00 90.56 89 GLU A C 1
ATOM 669 O O . GLU A 1 89 ? 8.046 -4.691 -20.069 1.00 90.56 89 GLU A O 1
ATOM 674 N N . THR A 1 90 ? 5.999 -4.301 -20.910 1.00 90.50 90 THR A N 1
ATOM 675 C CA . THR A 1 90 ? 5.451 -3.617 -19.740 1.00 90.50 90 THR A CA 1
ATOM 676 C C . THR A 1 90 ? 4.443 -4.534 -19.058 1.00 90.50 90 THR A C 1
ATOM 678 O O . THR A 1 90 ? 3.475 -4.984 -19.675 1.00 90.50 90 THR A O 1
ATOM 681 N N . VAL A 1 91 ? 4.665 -4.813 -17.772 1.00 92.38 91 VAL A N 1
ATOM 682 C CA . VAL A 1 91 ? 3.724 -5.565 -16.933 1.00 92.38 91 VAL A CA 1
ATOM 683 C C . VAL A 1 91 ? 2.763 -4.580 -16.280 1.00 92.38 91 VAL A C 1
ATOM 685 O O . VAL A 1 91 ? 3.174 -3.761 -15.461 1.00 92.38 91 VAL A O 1
ATOM 688 N N . ILE A 1 92 ? 1.480 -4.687 -16.605 1.00 94.75 92 ILE A N 1
ATOM 689 C CA . ILE A 1 92 ? 0.414 -3.987 -15.894 1.00 94.75 92 ILE A CA 1
ATOM 690 C C . ILE A 1 92 ? -0.001 -4.872 -14.722 1.00 94.75 92 ILE A C 1
ATOM 692 O O . ILE A 1 92 ? -0.389 -6.027 -14.914 1.00 94.75 92 ILE A O 1
ATOM 696 N N . ALA A 1 93 ? 0.097 -4.340 -13.507 1.00 96.62 93 ALA A N 1
ATOM 697 C CA . ALA A 1 93 ? -0.243 -5.043 -12.279 1.00 96.62 93 ALA A CA 1
ATOM 698 C C . ALA A 1 93 ? -1.229 -4.232 -11.435 1.00 96.62 93 ALA A C 1
ATOM 700 O O . ALA A 1 93 ? -1.211 -3.002 -11.460 1.00 96.62 93 ALA A O 1
ATOM 701 N N . VAL A 1 94 ? -2.060 -4.930 -10.663 1.00 97.62 94 VAL A N 1
ATOM 702 C CA . VAL A 1 94 ? -2.930 -4.330 -9.646 1.00 97.62 94 VAL A CA 1
ATOM 703 C C . VAL A 1 94 ? -2.333 -4.547 -8.264 1.00 97.62 94 VAL A C 1
ATOM 705 O O . VAL A 1 94 ? -1.789 -5.611 -7.962 1.00 97.62 94 VAL A O 1
ATOM 708 N N . ASN A 1 95 ? -2.417 -3.534 -7.410 1.00 97.81 95 ASN A N 1
ATOM 709 C CA . ASN A 1 95 ? -1.905 -3.630 -6.052 1.00 97.81 95 ASN A CA 1
ATOM 710 C C . ASN A 1 95 ? -2.884 -4.415 -5.168 1.00 97.81 95 ASN A C 1
ATOM 712 O O . ASN A 1 95 ? -4.057 -4.054 -5.081 1.00 97.81 95 ASN A O 1
ATOM 716 N N . LEU A 1 96 ? -2.425 -5.469 -4.492 1.00 98.31 96 LEU A N 1
ATOM 717 C CA . LEU A 1 96 ? -3.300 -6.273 -3.633 1.00 98.31 96 LEU A CA 1
ATOM 718 C C . LEU A 1 96 ? -3.887 -5.414 -2.503 1.00 98.31 96 LEU A C 1
ATOM 720 O O . LEU A 1 96 ? -5.093 -5.441 -2.277 1.00 98.31 96 LEU A O 1
ATOM 724 N N . GLY A 1 97 ? -3.053 -4.604 -1.849 1.00 97.69 97 GLY A N 1
ATOM 725 C CA . GLY A 1 97 ? -3.462 -3.767 -0.723 1.00 97.69 97 GLY A CA 1
ATOM 726 C C . GLY A 1 97 ? -4.362 -2.589 -1.081 1.00 97.69 97 GLY A C 1
ATOM 727 O O . GLY A 1 97 ? -5.340 -2.333 -0.397 1.00 97.69 97 GLY A O 1
ATOM 728 N N . GLY A 1 98 ? -4.034 -1.867 -2.148 1.00 94.88 98 GLY A N 1
ATOM 729 C CA . GLY A 1 98 ? -4.729 -0.641 -2.540 1.00 94.88 98 GLY A CA 1
ATOM 730 C C . GLY A 1 98 ? -5.862 -0.835 -3.544 1.00 94.88 98 GLY A C 1
ATOM 731 O O . GLY A 1 98 ? -6.617 0.102 -3.773 1.00 94.88 98 GLY A O 1
ATOM 732 N N . CYS A 1 99 ? -5.976 -2.010 -4.171 1.00 96.94 99 CYS A N 1
ATOM 733 C CA . CYS A 1 99 ? -6.967 -2.257 -5.220 1.00 96.94 99 CYS A CA 1
ATOM 734 C C . CYS A 1 99 ? -7.871 -3.450 -4.907 1.00 96.94 99 CYS A C 1
ATOM 736 O O . CYS A 1 99 ? -9.083 -3.323 -5.012 1.00 96.94 99 CYS A O 1
ATOM 738 N N . VAL A 1 100 ? -7.310 -4.592 -4.497 1.00 97.69 100 VAL A N 1
ATOM 739 C CA . VAL A 1 100 ? -8.098 -5.824 -4.318 1.00 97.69 100 VAL A CA 1
ATOM 740 C C . VAL A 1 100 ? -8.740 -5.898 -2.935 1.00 97.69 100 VAL A C 1
ATOM 742 O O . VAL A 1 100 ? -9.948 -6.076 -2.834 1.00 97.69 100 VAL A O 1
ATOM 745 N N . ILE A 1 101 ? -7.952 -5.743 -1.869 1.00 97.50 101 ILE A N 1
ATOM 746 C CA . ILE A 1 101 ? -8.434 -5.846 -0.484 1.00 97.50 101 ILE A CA 1
ATOM 747 C C . ILE A 1 101 ? -9.596 -4.879 -0.188 1.00 97.50 101 ILE A C 1
ATOM 749 O O . ILE A 1 101 ? -10.572 -5.341 0.397 1.00 97.50 101 ILE A O 1
ATOM 753 N N . PRO A 1 102 ? -9.583 -3.604 -0.626 1.00 94.12 102 PRO A N 1
ATOM 754 C CA . PRO A 1 102 ? -10.679 -2.676 -0.347 1.00 94.12 102 PRO A CA 1
ATOM 755 C C . PRO A 1 102 ? -12.034 -3.081 -0.934 1.00 94.12 102 PRO A C 1
ATOM 757 O O . PRO A 1 102 ? -13.052 -2.642 -0.427 1.00 94.12 102 PRO A O 1
ATOM 760 N N . VAL A 1 103 ? -12.066 -3.908 -1.985 1.00 95.19 103 VAL A N 1
ATOM 761 C CA . VAL A 1 103 ? -13.317 -4.358 -2.632 1.00 95.19 103 VAL A CA 1
ATOM 762 C C . VAL A 1 103 ? -13.976 -5.511 -1.857 1.00 95.19 103 VAL A C 1
ATOM 764 O O . VAL A 1 103 ? -15.113 -5.881 -2.136 1.00 95.19 103 VAL A O 1
ATOM 767 N N . LEU A 1 104 ? -13.268 -6.098 -0.888 1.00 94.06 104 LEU A N 1
ATOM 768 C CA . LEU A 1 104 ? -13.743 -7.223 -0.077 1.00 94.06 104 LEU A CA 1
ATOM 769 C C . LEU A 1 104 ? -14.373 -6.793 1.262 1.00 94.06 104 LEU A C 1
ATOM 771 O O . LEU A 1 104 ? -14.788 -7.666 2.025 1.00 94.06 104 LEU A O 1
ATOM 775 N N . PHE A 1 105 ? -14.404 -5.489 1.554 1.00 89.88 105 PHE A N 1
ATOM 776 C CA . PHE A 1 105 ? -14.947 -4.883 2.776 1.00 89.88 105 PHE A CA 1
ATOM 777 C C . PHE A 1 105 ? -16.117 -3.963 2.435 1.00 89.88 105 PHE A C 1
ATOM 779 O O . PHE A 1 105 ? -17.063 -3.931 3.252 1.00 89.88 105 PHE A O 1
#